Protein AF-A0AA40ZRH5-F1 (afdb_monomer)

pLDDT: mean 86.16, std 16.09, range [43.66, 97.56]

Secondary structure (DSSP, 8-state):
---EEEEE-GGGSTT-EEEEETTEEEEE--TTTTT-EEEE-TTS-EEEEE--EEEEE-SS--TTS--EEEEE--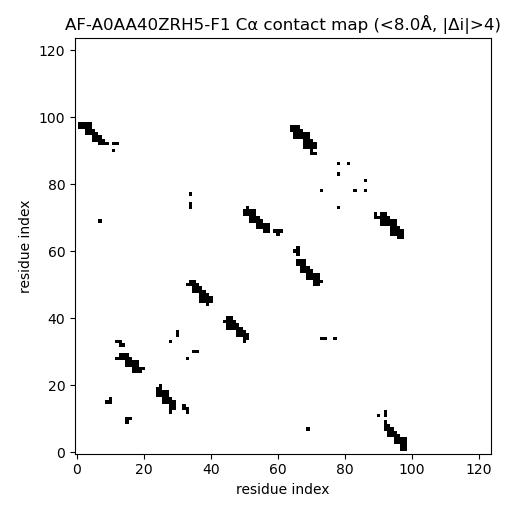-HHHHHHH-HHHHHTPPP-EEEEE-----TT-----PPPP----------

Solvent-accessible surface area (backbone atoms only — not comparable to full-atom values): 7972 Å² total; per-residue (Å²): 137,80,54,72,43,71,60,68,47,66,69,71,42,52,85,30,46,80,45,73,58,96,88,40,84,37,82,46,69,50,46,79,76,50,56,41,49,69,44,60,47,98,83,73,42,84,71,48,75,43,76,45,70,40,78,42,80,48,98,60,73,39,99,85,56,30,42,27,41,28,32,75,39,74,55,73,68,54,50,71,70,66,38,67,74,59,60,73,67,55,61,75,35,31,44,28,22,70,53,80,79,80,61,94,78,64,77,76,76,71,78,74,78,80,80,75,80,75,80,88,83,78,87,130

Radius of gyration: 25.71 Å; Cα contacts (8 Å, |Δi|>4): 155; chains: 1; bounding box: 48×40×95 Å

Sequence (124 aa):
MSNLQGSIDLLKLQRTGIATIRGVKCLCIPIRENDIYVSVDENLKAKSAYLGLSIFERREVGKYGDTHNVMQSFSKEFREAAGKDELDRRPYLGNMKPLVVESRNASASVSAPEAVAEEDDMPF

Nearest PDB structures (foldseek):
  5yyl-assembly1_A-2  TM=2.090E-01  e=6.640E+00  Apis mellifera

Organism: NCBI:txid2725562

Foldseek 3Di:
DFDKDKDFAPVLQPPWDWDQDPNDTDIDHDCLSQVWDFDADPVRDTDDTDWAKDKAADPDQDPVQFGIWIFTDHDPVSCVPPDDVVRVPRDTGITMHGDDDPDPPPPPPPDDPPPPPPPPPDDD

Mean predicted aligned error: 10.71 Å

Structure (mmCIF, N/CA/C/O backbone):
data_AF-A0AA40ZRH5-F1
#
_entry.id   AF-A0AA40ZRH5-F1
#
loop_
_atom_site.group_PDB
_atom_site.id
_atom_site.type_symbol
_atom_site.label_atom_id
_atom_site.label_alt_id
_atom_site.label_comp_id
_atom_site.label_asym_id
_atom_site.label_entity_id
_atom_site.label_seq_id
_atom_site.pdbx_PDB_ins_code
_atom_site.Cartn_x
_atom_site.Cartn_y
_atom_site.Cartn_z
_atom_site.occupancy
_atom_site.B_iso_or_equiv
_atom_site.auth_seq_id
_atom_site.auth_comp_id
_atom_site.auth_asym_id
_atom_site.auth_atom_id
_atom_site.pdbx_PDB_model_num
ATOM 1 N N . MET A 1 1 ? 20.229 13.914 -9.220 1.00 56.28 1 MET A N 1
ATOM 2 C CA . MET A 1 1 ? 19.2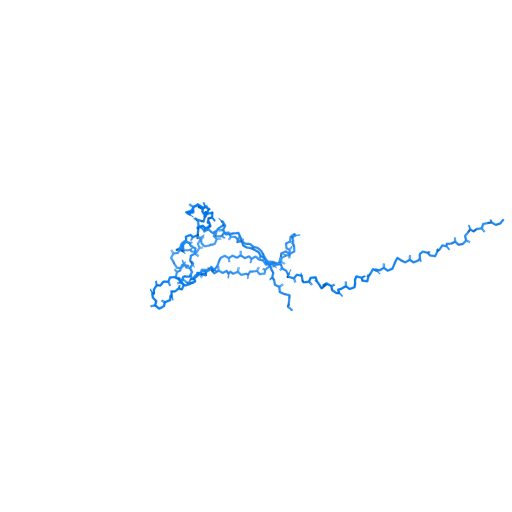70 12.961 -8.618 1.00 56.28 1 MET A CA 1
ATOM 3 C C . MET A 1 1 ? 17.952 13.093 -9.352 1.00 56.28 1 MET A C 1
ATOM 5 O O . MET A 1 1 ? 17.427 14.196 -9.413 1.00 56.28 1 MET A O 1
ATOM 9 N N . SER A 1 2 ? 17.460 12.017 -9.961 1.00 81.81 2 SER A N 1
ATOM 10 C CA . SER A 1 2 ? 16.128 11.980 -10.573 1.00 81.81 2 SER A CA 1
ATOM 11 C C . SER A 1 2 ? 15.078 11.693 -9.502 1.00 81.81 2 SER A C 1
ATOM 13 O O . SER A 1 2 ? 15.251 10.757 -8.722 1.00 81.81 2 SER A O 1
ATOM 15 N N . ASN A 1 3 ? 13.984 12.455 -9.486 1.00 92.25 3 ASN A N 1
ATOM 16 C CA . ASN A 1 3 ? 12.811 12.116 -8.678 1.00 92.25 3 ASN A CA 1
ATOM 17 C C . ASN A 1 3 ? 12.253 10.751 -9.115 1.00 92.25 3 ASN A C 1
ATOM 19 O O . ASN A 1 3 ? 12.452 10.348 -10.260 1.00 92.25 3 ASN A O 1
ATOM 23 N N . LEU A 1 4 ? 11.560 10.043 -8.224 1.00 94.12 4 LEU A N 1
ATOM 24 C CA . LEU A 1 4 ? 10.919 8.759 -8.520 1.00 94.12 4 LEU A CA 1
ATOM 25 C C . LEU A 1 4 ? 9.396 8.905 -8.492 1.00 94.12 4 LEU A C 1
ATOM 27 O O . LEU A 1 4 ? 8.854 9.721 -7.750 1.00 94.12 4 LEU A O 1
ATOM 31 N N . GLN A 1 5 ? 8.712 8.087 -9.282 1.00 94.25 5 GLN A N 1
ATOM 32 C CA . GLN A 1 5 ? 7.260 7.963 -9.301 1.00 94.25 5 GLN A CA 1
ATOM 33 C C . GLN A 1 5 ? 6.855 6.493 -9.376 1.00 94.25 5 GLN A C 1
ATOM 35 O O . GLN A 1 5 ? 7.571 5.666 -9.945 1.00 94.25 5 GLN A O 1
ATOM 40 N N . GLY A 1 6 ? 5.675 6.178 -8.859 1.00 94.12 6 GLY A N 1
ATOM 41 C CA . GLY A 1 6 ? 5.104 4.844 -8.951 1.00 94.12 6 GLY A CA 1
ATOM 42 C C . GLY A 1 6 ? 3.800 4.736 -8.180 1.00 94.12 6 GLY A C 1
ATOM 43 O O . GLY A 1 6 ? 3.229 5.730 -7.735 1.00 94.12 6 GLY A O 1
ATOM 44 N N . SER A 1 7 ? 3.318 3.508 -8.058 1.00 94.69 7 SER A N 1
ATOM 45 C CA . SER A 1 7 ? 2.085 3.180 -7.349 1.00 94.69 7 SER A CA 1
ATOM 46 C C . SER A 1 7 ? 2.275 1.885 -6.571 1.00 94.69 7 SER A C 1
ATOM 48 O O . SER A 1 7 ? 3.160 1.084 -6.884 1.00 94.69 7 SER A O 1
ATOM 50 N N . ILE A 1 8 ? 1.450 1.698 -5.546 1.00 96.75 8 ILE A N 1
ATOM 51 C CA . ILE A 1 8 ? 1.392 0.464 -4.769 1.00 96.75 8 ILE A CA 1
ATOM 52 C C . ILE A 1 8 ? 0.025 -0.190 -4.944 1.00 96.75 8 ILE A C 1
ATOM 54 O O . ILE A 1 8 ? -1.000 0.487 -5.025 1.00 96.75 8 ILE A O 1
ATOM 58 N N . ASP A 1 9 ? 0.017 -1.513 -4.982 1.00 97.38 9 ASP A N 1
ATOM 59 C CA . ASP A 1 9 ? -1.18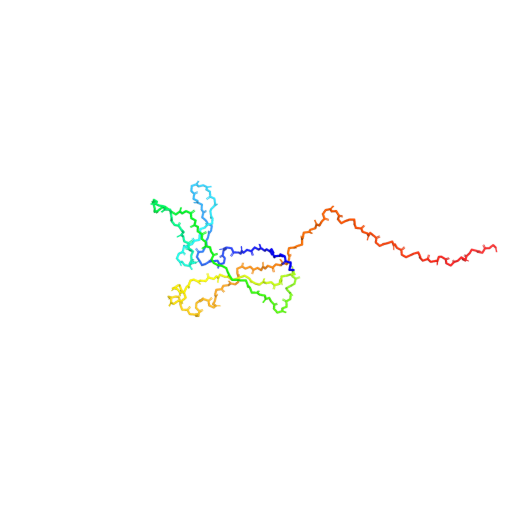2 -2.334 -5.006 1.00 97.38 9 ASP A CA 1
ATOM 60 C C . ASP A 1 9 ? -1.651 -2.591 -3.571 1.00 97.38 9 ASP A C 1
ATOM 62 O O . ASP A 1 9 ? -1.095 -3.414 -2.839 1.00 97.38 9 ASP A O 1
ATOM 66 N N . LEU A 1 10 ? -2.685 -1.858 -3.163 1.00 96.88 10 LEU A N 1
ATOM 67 C CA . LEU A 1 10 ? -3.228 -1.936 -1.811 1.00 96.88 10 LEU A CA 1
ATOM 68 C C . LEU A 1 10 ? -3.969 -3.254 -1.540 1.00 96.88 10 LEU A C 1
ATOM 70 O O . LEU A 1 10 ? -4.126 -3.616 -0.377 1.00 96.88 10 LEU A O 1
ATOM 74 N N . LEU A 1 11 ? -4.391 -4.001 -2.568 1.00 96.75 11 LEU A N 1
ATOM 75 C CA . LEU A 1 11 ? -5.039 -5.306 -2.386 1.00 96.75 11 LEU A CA 1
ATOM 76 C C . LEU A 1 11 ? -4.041 -6.409 -2.004 1.00 96.75 11 LEU A C 1
ATOM 78 O O . LEU A 1 11 ? -4.455 -7.467 -1.539 1.00 96.75 11 LEU A O 1
ATOM 82 N N . LYS A 1 12 ? -2.732 -6.160 -2.145 1.00 96.62 12 LYS A N 1
ATOM 83 C CA . LYS A 1 12 ? -1.672 -7.060 -1.659 1.00 96.62 12 LYS A CA 1
ATOM 84 C C . LYS A 1 12 ? -1.406 -6.953 -0.158 1.00 96.62 12 LYS A C 1
ATOM 86 O O . LYS A 1 12 ? -0.694 -7.794 0.392 1.00 96.62 12 LYS A O 1
ATOM 91 N N . LEU A 1 13 ? -1.944 -5.926 0.496 1.00 96.00 13 LEU A N 1
ATOM 92 C CA . LEU A 1 13 ? -1.913 -5.805 1.949 1.00 96.00 13 LEU A CA 1
ATOM 93 C C . LEU A 1 13 ? -2.771 -6.909 2.581 1.00 96.00 13 LEU A C 1
ATOM 95 O O . LEU A 1 13 ? -3.740 -7.394 1.991 1.00 96.00 13 LEU A O 1
ATOM 99 N N . GLN A 1 14 ? -2.407 -7.342 3.785 1.00 94.56 14 GLN A N 1
ATOM 100 C CA . GLN A 1 14 ? -3.065 -8.477 4.413 1.00 94.56 14 GLN A CA 1
ATOM 101 C C . GLN A 1 14 ? -4.531 -8.189 4.707 1.00 94.56 14 GLN A C 1
ATOM 103 O O . GLN A 1 14 ? -4.872 -7.203 5.361 1.00 94.56 14 GLN A O 1
ATOM 108 N N . ARG A 1 15 ? -5.385 -9.124 4.270 1.00 94.56 15 ARG A N 1
ATOM 109 C CA . ARG A 1 15 ? -6.835 -9.114 4.513 1.00 94.56 15 ARG A CA 1
ATOM 110 C C . ARG A 1 15 ? -7.521 -7.828 4.034 1.00 94.56 15 ARG A C 1
ATOM 112 O O . ARG A 1 15 ? -8.580 -7.470 4.544 1.00 94.56 15 ARG A O 1
ATOM 119 N N . THR A 1 16 ? -6.936 -7.153 3.048 1.00 96.69 16 THR A N 1
ATOM 120 C CA . THR A 1 16 ? -7.556 -6.000 2.402 1.00 96.69 16 THR A CA 1
ATOM 121 C C . THR A 1 16 ? -8.639 -6.449 1.431 1.00 96.69 16 THR A C 1
ATOM 123 O O . THR A 1 16 ? -8.499 -7.454 0.736 1.00 96.69 16 THR A O 1
ATOM 126 N N . GLY A 1 17 ? -9.721 -5.679 1.352 1.00 96.62 17 GLY A N 1
ATOM 127 C CA . GLY A 1 17 ? -10.795 -5.929 0.400 1.00 96.62 17 GLY A CA 1
ATOM 128 C C . GLY A 1 17 ? -11.572 -4.672 0.037 1.00 96.62 17 GLY A C 1
ATOM 129 O O . GLY A 1 17 ? -11.387 -3.604 0.622 1.00 96.62 17 GLY A O 1
ATOM 130 N N . ILE A 1 18 ? -12.464 -4.817 -0.940 1.00 97.31 18 ILE A N 1
ATOM 131 C CA . ILE A 1 18 ? -13.440 -3.791 -1.302 1.00 97.31 18 ILE A CA 1
ATOM 132 C C . ILE A 1 18 ? -14.742 -4.093 -0.560 1.00 97.31 18 ILE A C 1
ATOM 134 O O . ILE A 1 18 ? -15.267 -5.200 -0.659 1.00 97.31 18 ILE A O 1
ATOM 138 N N . ALA A 1 19 ? -15.287 -3.106 0.143 1.00 95.56 19 ALA A N 1
ATOM 139 C CA . ALA A 1 19 ? -16.597 -3.196 0.783 1.00 95.56 19 ALA A CA 1
ATOM 140 C C . ALA A 1 19 ? -17.481 -2.027 0.350 1.00 95.56 19 ALA A C 1
ATOM 142 O O . ALA A 1 19 ? -16.987 -0.984 -0.065 1.00 95.56 19 ALA A O 1
ATOM 143 N N . THR A 1 20 ? -18.800 -2.182 0.456 1.00 96.94 20 THR A N 1
ATOM 144 C CA . THR A 1 20 ? -19.735 -1.068 0.246 1.00 96.94 20 THR A CA 1
ATOM 145 C C . THR A 1 20 ? -20.255 -0.601 1.599 1.00 96.94 20 THR A C 1
ATOM 147 O O . THR A 1 20 ? -20.999 -1.325 2.256 1.00 96.94 20 THR A O 1
ATOM 150 N N . ILE A 1 21 ? -19.866 0.600 2.026 1.00 94.50 21 ILE A N 1
ATOM 151 C CA . ILE A 1 21 ? -20.262 1.189 3.309 1.00 94.50 21 ILE A CA 1
ATOM 152 C C . ILE A 1 21 ? -21.186 2.363 3.012 1.00 94.50 21 ILE A C 1
ATOM 154 O O . ILE A 1 21 ? -20.785 3.327 2.367 1.00 94.50 21 ILE A O 1
ATOM 158 N N . ARG A 1 22 ? -22.445 2.275 3.464 1.00 95.31 22 ARG A N 1
ATOM 159 C CA . ARG A 1 22 ? -23.472 3.312 3.231 1.00 95.31 22 ARG A CA 1
ATOM 160 C C . ARG A 1 22 ? -23.598 3.705 1.745 1.00 95.31 22 ARG A C 1
ATOM 162 O O . ARG A 1 22 ? -23.687 4.879 1.411 1.00 95.31 22 ARG A O 1
ATOM 169 N N . GLY A 1 23 ? -23.568 2.708 0.855 1.00 96.12 23 GLY A N 1
ATOM 170 C CA . GLY A 1 23 ? -23.689 2.898 -0.597 1.00 96.12 23 GLY A CA 1
ATOM 171 C C . GLY A 1 23 ? -22.406 3.340 -1.311 1.00 96.12 23 GLY A C 1
ATOM 172 O O . GLY A 1 23 ? -22.400 3.433 -2.534 1.00 96.12 23 GLY A O 1
ATOM 173 N N . VAL A 1 24 ? -21.309 3.565 -0.584 1.00 97.56 24 VAL A N 1
ATOM 174 C CA . VAL A 1 24 ? -20.024 3.984 -1.157 1.00 97.56 24 VAL A CA 1
ATOM 175 C C . VAL A 1 24 ? -19.062 2.802 -1.190 1.00 97.56 24 VAL A C 1
ATOM 177 O O . VAL A 1 24 ? -18.892 2.111 -0.186 1.00 97.56 24 VAL A O 1
ATOM 180 N N . LYS A 1 25 ? -18.418 2.562 -2.340 1.00 96.62 25 LYS A N 1
ATOM 181 C CA . LYS A 1 25 ? -17.341 1.569 -2.450 1.00 96.62 25 LYS A CA 1
ATOM 182 C C . LYS A 1 25 ? -16.097 2.088 -1.732 1.00 96.62 25 LYS A C 1
ATOM 184 O O . LYS A 1 25 ? -15.536 3.111 -2.111 1.00 96.62 25 LYS A O 1
ATOM 189 N N . CYS A 1 26 ? -15.667 1.357 -0.719 1.00 96.44 26 CYS A N 1
ATOM 190 C CA . CYS A 1 26 ? -14.518 1.658 0.115 1.00 96.44 26 CYS A CA 1
ATOM 191 C C . CYS A 1 26 ? -13.455 0.576 -0.045 1.00 96.44 26 CYS A C 1
ATOM 193 O O . CYS A 1 26 ? -13.763 -0.604 -0.222 1.00 96.44 26 CYS A O 1
ATOM 195 N N . LEU A 1 27 ? -12.201 0.989 0.087 1.00 96.38 27 LEU A N 1
ATOM 196 C CA . LEU A 1 27 ? -11.102 0.083 0.363 1.00 96.38 27 LEU A CA 1
ATOM 197 C C . LEU A 1 27 ? -11.000 -0.099 1.880 1.00 96.38 27 LEU A C 1
ATOM 199 O O . LEU A 1 27 ? -10.881 0.881 2.616 1.00 96.38 27 LEU A O 1
ATOM 203 N N . CYS A 1 28 ? -11.054 -1.341 2.345 1.00 96.25 28 CYS A N 1
ATOM 204 C CA . CYS A 1 28 ? -10.973 -1.682 3.758 1.00 96.25 28 CYS A CA 1
ATOM 205 C C . CYS A 1 28 ? -9.644 -2.380 4.027 1.00 96.25 28 CYS A C 1
ATOM 207 O O . CYS A 1 28 ? -9.449 -3.509 3.583 1.00 96.25 28 CYS A O 1
ATOM 209 N N . ILE A 1 29 ? -8.752 -1.704 4.753 1.00 97.25 29 ILE A N 1
ATOM 210 C CA . ILE A 1 29 ? -7.440 -2.228 5.143 1.00 97.25 29 ILE A CA 1
ATOM 211 C C . ILE A 1 29 ? -7.438 -2.412 6.665 1.00 97.25 29 ILE A C 1
ATOM 213 O O . ILE A 1 29 ? -7.578 -1.422 7.390 1.00 97.25 29 ILE A O 1
ATOM 217 N N . PRO A 1 30 ? -7.301 -3.647 7.172 1.00 96.62 30 PRO A N 1
ATOM 218 C CA . PRO A 1 30 ? -7.191 -3.889 8.604 1.00 96.62 30 PRO A CA 1
ATOM 219 C C . PRO A 1 30 ? -5.930 -3.241 9.188 1.00 96.62 30 PRO A C 1
ATOM 221 O O . PRO A 1 30 ? -4.836 -3.385 8.639 1.00 96.62 30 PRO A O 1
ATOM 224 N N . ILE A 1 31 ? -6.099 -2.507 10.291 1.00 96.19 31 ILE A N 1
ATOM 225 C CA . ILE A 1 31 ? -5.039 -1.674 10.880 1.00 96.19 31 ILE A CA 1
ATOM 226 C C . ILE A 1 31 ? -3.927 -2.534 11.486 1.00 96.19 31 ILE A C 1
ATOM 228 O O . ILE A 1 31 ? -2.756 -2.294 11.208 1.00 96.19 31 ILE A O 1
ATOM 232 N N . ARG A 1 32 ? -4.276 -3.538 12.302 1.00 94.56 32 ARG A N 1
ATOM 233 C CA . ARG A 1 32 ? -3.290 -4.323 13.063 1.00 94.56 32 ARG A CA 1
ATOM 234 C C . ARG A 1 32 ? -2.465 -5.226 12.156 1.00 94.56 32 ARG A C 1
ATOM 236 O O . ARG A 1 32 ? -1.255 -5.270 12.280 1.00 94.56 32 ARG A O 1
ATOM 243 N N . GLU A 1 33 ? -3.112 -5.900 11.218 1.00 94.25 33 GLU A N 1
ATOM 244 C CA . GLU A 1 33 ? -2.525 -6.886 10.305 1.00 94.25 33 GLU A CA 1
ATOM 245 C C . GLU A 1 33 ? -1.549 -6.268 9.291 1.00 94.25 33 GLU A C 1
ATOM 247 O O . GLU A 1 33 ? -0.731 -6.968 8.683 1.00 94.25 33 GLU A O 1
ATOM 252 N N . ASN A 1 34 ? -1.648 -4.950 9.110 1.00 95.81 34 ASN A N 1
ATOM 253 C CA . ASN A 1 34 ? -0.813 -4.160 8.216 1.00 95.81 34 ASN A CA 1
ATOM 254 C C . ASN A 1 34 ? 0.003 -3.099 8.958 1.00 95.81 34 ASN A C 1
ATOM 256 O O . ASN A 1 34 ? 0.502 -2.183 8.310 1.00 95.81 34 ASN A O 1
ATOM 260 N N . ASP A 1 35 ? 0.125 -3.198 10.286 1.00 96.44 35 ASP A N 1
ATOM 261 C CA . ASP A 1 35 ? 0.945 -2.289 11.095 1.00 96.44 35 ASP A CA 1
ATOM 262 C C . ASP A 1 35 ? 0.725 -0.804 10.741 1.00 96.44 35 ASP A C 1
ATOM 264 O O . ASP A 1 35 ? 1.652 -0.008 10.589 1.00 96.44 35 ASP A O 1
ATOM 268 N N . ILE A 1 36 ? -0.541 -0.436 10.518 1.00 97.06 36 ILE A N 1
ATOM 269 C CA . ILE A 1 36 ? -0.898 0.928 10.144 1.00 97.06 36 ILE A CA 1
ATOM 270 C C . ILE A 1 36 ? -0.794 1.791 11.393 1.00 97.06 36 ILE A C 1
ATOM 272 O O . ILE A 1 36 ? -1.541 1.613 12.359 1.00 97.06 36 ILE A O 1
ATOM 276 N N . TYR A 1 37 ? 0.100 2.772 11.349 1.00 95.88 37 TYR A N 1
ATOM 277 C CA . TYR A 1 37 ? 0.243 3.726 12.434 1.00 95.88 37 TYR A CA 1
ATOM 278 C C . TYR A 1 37 ? -0.901 4.738 12.384 1.00 95.88 37 TYR A C 1
ATOM 280 O O . TYR A 1 37 ? -1.000 5.522 11.439 1.00 95.88 37 TYR A O 1
ATOM 288 N N . VAL A 1 38 ? -1.762 4.729 13.401 1.00 95.69 38 VAL A N 1
ATOM 289 C CA . VAL A 1 38 ? -2.862 5.689 13.544 1.00 95.69 38 VAL A CA 1
ATOM 290 C C . VAL A 1 38 ? -2.466 6.751 14.561 1.00 95.69 38 VAL A C 1
ATOM 292 O O . VAL A 1 38 ? -2.258 6.444 15.733 1.00 95.69 38 VAL A O 1
ATOM 295 N N . SER A 1 39 ? -2.387 8.006 14.120 1.00 94.94 39 SER A N 1
ATOM 296 C CA . SER A 1 39 ? -2.231 9.141 15.027 1.00 94.94 39 SER A CA 1
ATOM 297 C C . SER A 1 39 ? -3.595 9.578 15.560 1.00 94.94 39 SER A C 1
ATOM 299 O O . SER A 1 39 ? -4.603 9.531 14.844 1.00 94.94 39 SER A O 1
ATOM 301 N N . VAL A 1 40 ? -3.628 10.009 16.818 1.00 94.19 40 VAL A N 1
ATOM 302 C CA . VAL A 1 40 ? -4.832 10.519 17.481 1.00 94.19 40 VAL A CA 1
ATOM 303 C C . VAL A 1 40 ? -4.669 11.994 17.832 1.00 94.19 40 VAL A C 1
ATOM 305 O O . VAL A 1 40 ? -3.552 12.469 18.039 1.00 94.19 40 VAL A O 1
ATOM 308 N N . ASP A 1 41 ? -5.777 12.728 17.848 1.00 93.56 41 ASP A N 1
ATOM 309 C CA . ASP A 1 41 ? -5.822 14.110 18.321 1.00 93.56 41 ASP A CA 1
ATOM 310 C C . ASP A 1 41 ? -6.005 14.202 19.849 1.00 93.56 41 ASP A C 1
ATOM 312 O O . ASP A 1 41 ? -6.075 13.196 20.559 1.00 93.56 41 ASP A O 1
ATOM 316 N N . GLU A 1 42 ? -6.104 15.432 20.358 1.00 91.50 42 GLU A N 1
ATOM 317 C CA . GLU A 1 42 ? -6.317 15.736 21.783 1.00 91.50 42 GLU A CA 1
ATOM 318 C C . GLU A 1 42 ? -7.633 15.156 22.337 1.00 91.50 42 GLU A C 1
ATOM 320 O O . GLU A 1 42 ? -7.771 14.978 23.544 1.00 91.50 42 GLU A O 1
ATOM 325 N N . ASN A 1 43 ? -8.585 14.810 21.464 1.00 92.44 43 ASN A N 1
ATOM 326 C CA . ASN A 1 43 ? -9.880 14.233 21.818 1.00 92.44 43 ASN A CA 1
ATOM 327 C C . ASN A 1 43 ? -9.921 12.707 21.627 1.00 92.44 43 ASN A C 1
ATOM 329 O O . ASN A 1 43 ? -11.010 12.130 21.569 1.00 92.44 43 ASN A O 1
ATOM 333 N N . LEU A 1 44 ? -8.759 12.051 21.500 1.00 86.44 44 LEU A N 1
ATOM 334 C CA . LEU A 1 44 ? -8.619 10.610 21.254 1.00 86.44 44 LEU A CA 1
ATOM 335 C C . LEU A 1 44 ? -9.303 10.132 19.960 1.00 86.44 44 LEU A C 1
ATOM 337 O O . LEU A 1 44 ? -9.634 8.951 19.822 1.00 86.44 44 LEU A O 1
ATOM 341 N N . LYS A 1 45 ? -9.513 11.026 18.988 1.00 92.12 45 LYS A N 1
ATOM 342 C CA . LYS A 1 45 ? -10.054 10.668 17.673 1.00 92.12 45 LYS A CA 1
ATOM 343 C C . LYS A 1 45 ? -8.922 10.424 16.689 1.00 92.12 45 LYS A C 1
ATOM 345 O O . LYS A 1 45 ? -7.917 11.129 16.692 1.00 92.12 45 LYS A O 1
ATOM 350 N N . ALA A 1 46 ? -9.104 9.433 15.816 1.00 91.94 46 ALA A N 1
ATOM 351 C CA . ALA A 1 46 ? -8.159 9.158 14.740 1.00 91.94 46 ALA A CA 1
ATOM 352 C C . ALA A 1 46 ? -8.024 10.387 13.826 1.00 91.94 46 ALA A C 1
ATOM 354 O O . ALA A 1 46 ? -9.008 10.851 13.250 1.00 91.94 46 ALA A O 1
ATOM 355 N N . LYS A 1 47 ? -6.797 10.896 13.702 1.00 94.88 47 LYS A N 1
ATOM 356 C CA . LYS A 1 47 ? -6.453 12.088 12.919 1.00 94.88 47 LYS A CA 1
ATOM 357 C C . LYS A 1 47 ? -5.797 11.725 11.591 1.00 94.88 47 LYS A C 1
ATOM 359 O O . LYS A 1 47 ? -6.120 12.315 10.564 1.00 94.88 47 LYS A O 1
ATOM 364 N N . SER A 1 48 ? -4.877 10.765 11.600 1.00 95.00 48 SER A N 1
ATOM 365 C CA . SER A 1 48 ? -4.224 10.269 10.386 1.00 95.00 48 SER A CA 1
ATOM 366 C C . SER A 1 48 ? -3.820 8.806 10.525 1.00 95.00 48 SER A C 1
ATOM 368 O O . SER A 1 48 ? -3.713 8.286 11.632 1.00 95.00 48 SER A O 1
ATOM 370 N N . ALA A 1 49 ? -3.612 8.146 9.388 1.00 96.38 49 ALA A N 1
ATOM 371 C CA . ALA A 1 49 ? -3.164 6.764 9.304 1.00 96.38 49 ALA A CA 1
ATOM 372 C C . ALA A 1 49 ? -2.012 6.669 8.296 1.00 96.38 49 ALA A C 1
ATOM 374 O O . ALA A 1 49 ? -2.108 7.229 7.203 1.00 96.38 49 ALA A O 1
ATOM 375 N N . TYR A 1 50 ? -0.938 5.972 8.657 1.00 96.88 50 TYR A N 1
ATOM 376 C CA . TYR A 1 50 ? 0.270 5.850 7.845 1.00 96.88 50 TYR A CA 1
ATOM 377 C C . TYR A 1 50 ? 0.592 4.385 7.576 1.00 96.88 50 TYR A C 1
ATOM 379 O O . TYR A 1 50 ? 0.633 3.569 8.494 1.00 96.88 50 TYR A O 1
ATOM 387 N N . LEU A 1 51 ? 0.860 4.078 6.308 1.00 96.94 51 LEU A N 1
ATOM 388 C CA . LEU A 1 51 ? 1.418 2.804 5.878 1.00 96.94 51 LEU A CA 1
ATOM 389 C C . LEU A 1 51 ? 2.926 2.976 5.684 1.00 96.94 51 LEU A C 1
ATOM 391 O O . LEU A 1 51 ? 3.358 3.792 4.867 1.00 96.94 51 LEU A O 1
ATOM 395 N N . GLY A 1 52 ? 3.720 2.209 6.426 1.00 96.50 52 GLY A N 1
ATOM 396 C CA . GLY A 1 52 ? 5.167 2.184 6.261 1.00 96.50 52 GLY A CA 1
ATOM 397 C C . GLY A 1 52 ? 5.571 1.538 4.934 1.00 96.50 52 GLY A C 1
ATOM 398 O O . GLY A 1 52 ? 5.064 0.476 4.573 1.00 96.50 52 GLY A O 1
ATOM 399 N N . LEU A 1 53 ? 6.506 2.159 4.210 1.00 97.19 53 LEU A N 1
ATOM 400 C CA . LEU A 1 53 ? 7.068 1.624 2.969 1.00 97.19 53 LEU A CA 1
ATOM 401 C C . LEU A 1 53 ? 8.600 1.594 3.028 1.00 97.19 53 LEU A C 1
ATOM 403 O O . LEU A 1 53 ? 9.236 2.489 3.585 1.00 97.19 53 LEU A O 1
ATOM 407 N N . SER A 1 54 ? 9.190 0.577 2.409 1.00 96.12 54 SER A N 1
ATOM 408 C CA . SER A 1 54 ? 10.618 0.484 2.110 1.00 96.12 54 SER A CA 1
ATOM 409 C C . SER A 1 54 ? 10.813 0.414 0.602 1.00 96.12 54 SER A C 1
ATOM 411 O O . SER A 1 54 ? 10.128 -0.342 -0.088 1.00 96.12 54 SER A O 1
ATOM 413 N N . ILE A 1 55 ? 11.747 1.215 0.097 1.00 96.69 55 ILE A N 1
ATOM 414 C CA . ILE A 1 55 ? 12.053 1.325 -1.328 1.00 96.69 55 ILE A CA 1
ATOM 415 C C . ILE A 1 55 ? 13.466 0.785 -1.534 1.00 96.69 55 ILE A C 1
ATOM 417 O O . ILE A 1 55 ? 14.408 1.265 -0.909 1.00 96.69 55 ILE A O 1
ATOM 421 N N . PHE A 1 56 ? 13.600 -0.220 -2.393 1.00 95.25 56 PHE A N 1
ATOM 422 C CA . PHE A 1 56 ? 14.859 -0.912 -2.654 1.00 95.25 56 PHE A CA 1
ATOM 423 C C . PHE A 1 56 ? 15.267 -0.724 -4.105 1.00 95.25 56 PHE A C 1
ATOM 425 O O . PHE A 1 56 ? 14.498 -1.064 -5.004 1.00 95.25 56 PHE A O 1
ATOM 432 N N . GLU A 1 57 ? 16.474 -0.219 -4.334 1.00 95.62 57 GLU A N 1
ATOM 433 C CA . GLU A 1 57 ? 17.057 -0.148 -5.671 1.00 95.62 57 GLU A CA 1
ATOM 434 C C . GLU A 1 57 ? 17.235 -1.557 -6.254 1.00 95.62 57 GLU A C 1
ATOM 436 O O . GLU A 1 57 ? 17.606 -2.513 -5.565 1.00 95.62 57 GLU A O 1
ATOM 441 N N . ARG A 1 58 ? 16.915 -1.698 -7.538 1.00 94.31 58 ARG A N 1
ATOM 442 C CA . ARG A 1 58 ? 17.094 -2.940 -8.282 1.00 94.31 58 ARG A CA 1
ATOM 443 C C . ARG A 1 58 ? 18.514 -3.032 -8.817 1.00 94.31 58 ARG A C 1
ATOM 445 O O . ARG A 1 58 ? 19.085 -2.044 -9.257 1.00 94.31 58 ARG A O 1
ATOM 452 N N . ARG A 1 59 ? 19.037 -4.258 -8.881 1.00 93.44 59 ARG A N 1
ATOM 453 C CA . ARG A 1 59 ? 20.302 -4.541 -9.580 1.00 93.44 59 ARG A CA 1
ATOM 454 C C . ARG A 1 59 ? 20.192 -4.312 -11.086 1.00 93.44 59 ARG A C 1
ATOM 456 O O . ARG A 1 59 ? 21.147 -3.870 -11.708 1.00 93.44 59 ARG A O 1
ATOM 463 N N . GLU A 1 60 ? 19.027 -4.618 -11.649 1.00 93.94 60 GLU A N 1
ATOM 464 C CA . GLU A 1 60 ? 18.740 -4.483 -13.073 1.00 93.94 60 GLU A CA 1
ATOM 465 C C . GLU A 1 60 ? 17.454 -3.685 -13.271 1.00 93.94 60 GLU A C 1
ATOM 467 O O . GLU A 1 60 ? 16.470 -3.855 -12.541 1.00 93.94 60 GLU A O 1
ATOM 472 N N . VAL A 1 61 ? 17.458 -2.814 -14.279 1.00 93.25 61 VAL A N 1
ATOM 473 C CA . VAL A 1 61 ? 16.282 -2.023 -14.637 1.00 93.25 61 VAL A CA 1
ATOM 474 C C . VAL A 1 61 ? 15.200 -2.957 -15.174 1.00 93.25 61 VAL A C 1
ATOM 476 O O . VAL A 1 61 ? 15.439 -3.785 -16.050 1.00 93.25 61 VAL A O 1
ATOM 479 N N . GLY A 1 62 ? 13.988 -2.829 -14.637 1.00 89.94 62 GLY A N 1
ATOM 480 C CA . GLY A 1 62 ? 12.848 -3.622 -15.075 1.00 89.94 62 GLY A CA 1
ATOM 481 C C . GLY A 1 62 ? 12.456 -3.329 -16.521 1.00 89.94 62 GLY A C 1
ATOM 482 O O . GLY A 1 62 ? 12.693 -2.240 -17.036 1.00 89.94 62 GLY A 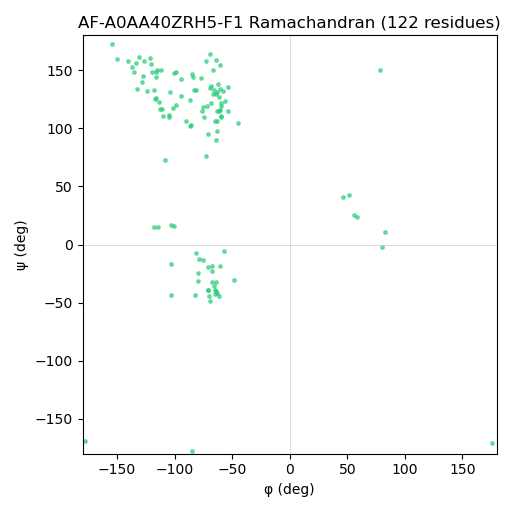O 1
ATOM 483 N N . LYS A 1 63 ? 11.739 -4.272 -17.141 1.00 87.94 63 LYS A N 1
ATOM 484 C CA . LYS A 1 63 ? 11.215 -4.154 -18.515 1.00 87.94 63 LYS A CA 1
ATOM 485 C C . LYS A 1 63 ? 10.482 -2.832 -18.800 1.00 87.94 63 LYS A C 1
ATOM 487 O O . LYS A 1 63 ? 10.489 -2.368 -19.933 1.00 87.94 63 LYS A O 1
ATOM 492 N N . TYR A 1 64 ? 9.849 -2.235 -17.789 1.00 88.88 64 TYR A N 1
ATOM 493 C CA . TYR A 1 64 ? 9.074 -0.994 -17.907 1.00 88.88 64 TYR A CA 1
ATOM 494 C C . TYR A 1 64 ? 9.809 0.251 -17.375 1.00 88.88 64 TYR A C 1
ATOM 496 O O . TYR A 1 64 ? 9.180 1.281 -17.123 1.00 88.88 64 TYR A O 1
ATOM 504 N N . GLY A 1 65 ? 11.132 0.167 -17.199 1.00 91.44 65 GLY A N 1
ATOM 505 C CA . GLY A 1 65 ? 11.966 1.254 -16.676 1.00 91.44 65 GLY A CA 1
ATOM 506 C C . GLY A 1 65 ? 11.978 1.358 -15.148 1.00 91.44 65 GLY A C 1
ATOM 507 O O . GLY A 1 65 ? 12.456 2.352 -14.606 1.00 91.44 65 GLY A O 1
ATOM 508 N N . ASP A 1 66 ? 11.442 0.357 -14.445 1.00 94.50 66 ASP A N 1
ATOM 509 C CA . ASP A 1 66 ? 11.411 0.322 -12.984 1.00 94.50 66 ASP A CA 1
ATOM 510 C C . ASP A 1 66 ? 12.818 0.154 -12.415 1.00 94.50 66 ASP A C 1
ATOM 512 O O . ASP A 1 66 ? 13.490 -0.848 -12.675 1.00 94.50 66 ASP A O 1
ATOM 516 N N . THR A 1 67 ? 13.242 1.106 -11.595 1.00 96.12 67 THR A N 1
ATOM 517 C CA . THR A 1 67 ? 14.560 1.098 -10.952 1.00 96.12 67 THR A CA 1
ATOM 518 C C . THR A 1 67 ? 14.488 0.688 -9.489 1.00 96.12 67 THR A C 1
ATOM 520 O O . THR A 1 67 ? 15.506 0.313 -8.921 1.00 96.12 67 THR A O 1
ATOM 523 N N . HIS A 1 68 ? 13.302 0.717 -8.870 1.00 96.94 68 HIS A N 1
ATOM 524 C CA . HIS A 1 68 ? 13.130 0.352 -7.466 1.00 96.94 68 HIS A CA 1
ATOM 525 C C . HIS A 1 68 ? 11.918 -0.557 -7.250 1.00 96.94 68 HIS A C 1
ATOM 527 O O . HIS A 1 68 ? 10.902 -0.430 -7.931 1.00 96.94 68 HIS A O 1
ATOM 533 N N . ASN A 1 69 ? 12.010 -1.432 -6.250 1.00 95.94 69 ASN A N 1
ATOM 534 C CA . ASN A 1 69 ? 10.895 -2.199 -5.705 1.00 95.94 69 ASN A CA 1
ATOM 535 C C . ASN A 1 69 ? 10.365 -1.536 -4.428 1.00 95.94 69 ASN A C 1
ATOM 537 O O . ASN A 1 69 ? 11.138 -0.978 -3.652 1.00 95.94 69 ASN A O 1
ATOM 541 N N . VAL A 1 70 ? 9.065 -1.664 -4.172 1.00 97.31 70 VAL A N 1
ATOM 542 C CA . VAL A 1 70 ? 8.404 -1.143 -2.970 1.00 97.31 70 VAL A CA 1
ATOM 543 C C . VAL A 1 70 ? 7.847 -2.301 -2.151 1.00 97.31 70 VAL A C 1
ATOM 545 O O . VAL A 1 70 ? 7.072 -3.113 -2.658 1.00 97.31 70 VAL A O 1
ATOM 548 N N . MET A 1 71 ? 8.216 -2.362 -0.876 1.00 96.12 71 MET A N 1
ATOM 549 C CA . MET A 1 71 ? 7.677 -3.303 0.109 1.00 96.12 71 MET A CA 1
ATOM 550 C C . MET A 1 71 ? 7.057 -2.544 1.276 1.00 96.12 71 MET A C 1
ATOM 552 O O . MET A 1 71 ? 7.372 -1.377 1.505 1.00 96.12 71 MET A O 1
ATOM 556 N N . GLN A 1 72 ? 6.201 -3.219 2.034 1.00 96.31 72 GLN A N 1
ATOM 557 C CA . GLN A 1 72 ? 5.741 -2.707 3.316 1.00 96.31 72 GLN 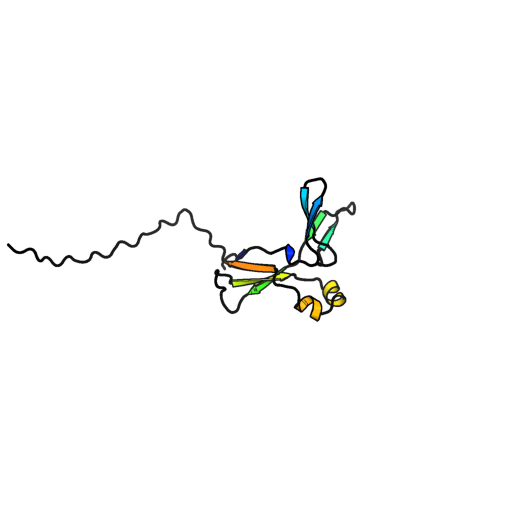A CA 1
ATOM 558 C C . GLN A 1 72 ? 6.895 -2.690 4.320 1.00 96.31 72 GLN A C 1
ATOM 560 O O . GLN A 1 72 ? 7.665 -3.650 4.406 1.00 96.31 72 GLN A O 1
ATOM 565 N N . SER A 1 73 ? 7.009 -1.607 5.081 1.00 95.25 73 SER A N 1
ATOM 566 C CA . SER A 1 73 ? 7.868 -1.558 6.257 1.00 95.25 73 SER A CA 1
ATOM 567 C C . SER A 1 73 ? 7.025 -1.746 7.511 1.00 95.25 73 SER A C 1
ATOM 569 O O . SER A 1 73 ? 5.858 -1.365 7.554 1.00 95.25 73 SER A O 1
ATOM 571 N N . PHE A 1 74 ? 7.631 -2.370 8.514 1.00 95.19 74 PHE A N 1
ATOM 572 C CA . PHE A 1 74 ? 6.980 -2.703 9.774 1.00 95.19 74 PHE A CA 1
ATOM 573 C C . PHE A 1 74 ? 7.723 -2.029 10.934 1.00 95.19 74 PHE A C 1
ATOM 575 O O . PHE A 1 74 ? 8.914 -1.718 10.826 1.00 95.19 74 PHE A O 1
ATOM 582 N N . SER A 1 75 ? 7.037 -1.803 12.040 1.00 94.50 75 SER A N 1
ATOM 583 C CA . SER A 1 75 ? 7.556 -1.357 13.324 1.00 94.50 75 SER A CA 1
ATOM 584 C C . SER A 1 75 ? 8.397 -2.460 13.964 1.00 94.50 75 SER A C 1
ATOM 586 O O . SER A 1 75 ? 8.391 -3.615 13.528 1.00 94.50 75 SER A O 1
ATOM 588 N N . LYS A 1 76 ? 9.200 -2.117 14.971 1.00 92.69 76 LYS A N 1
ATOM 589 C CA . LYS A 1 76 ? 10.037 -3.116 15.649 1.00 92.69 76 LYS A CA 1
ATOM 590 C C . LYS A 1 76 ? 9.154 -4.132 16.377 1.00 92.69 76 LYS A C 1
ATOM 592 O O . LYS A 1 76 ? 9.368 -5.334 16.260 1.00 92.69 76 LYS A O 1
ATOM 597 N N . GLU A 1 77 ? 8.122 -3.627 17.033 1.00 91.94 77 GLU A N 1
ATOM 598 C CA . GLU A 1 77 ? 7.150 -4.367 17.824 1.00 91.94 77 GLU A CA 1
ATOM 599 C C . GLU A 1 77 ? 6.386 -5.368 16.949 1.00 91.94 77 GLU A C 1
ATOM 601 O O . GLU A 1 77 ? 6.247 -6.537 17.311 1.00 91.94 77 GLU A O 1
ATOM 606 N N . PHE A 1 78 ? 5.954 -4.949 15.753 1.00 93.69 78 PHE A N 1
ATOM 607 C CA . PHE A 1 78 ? 5.287 -5.848 14.813 1.00 93.69 78 PHE A CA 1
ATOM 608 C C . PHE A 1 78 ? 6.215 -6.965 14.324 1.00 93.69 78 PHE A C 1
ATOM 610 O O . PHE A 1 78 ? 5.795 -8.117 14.217 1.00 93.69 78 PHE A O 1
ATOM 617 N N . ARG A 1 79 ? 7.496 -6.654 14.066 1.00 91.50 79 ARG A N 1
ATOM 618 C CA . ARG A 1 79 ? 8.484 -7.663 13.651 1.00 91.50 79 ARG A CA 1
ATOM 619 C C . ARG A 1 79 ? 8.744 -8.718 14.716 1.00 91.50 79 ARG A C 1
ATOM 621 O O . ARG A 1 79 ? 8.870 -9.894 14.381 1.00 91.50 79 ARG A O 1
ATOM 628 N N . GLU A 1 80 ? 8.819 -8.303 15.973 1.00 91.56 80 GLU A N 1
ATOM 629 C CA . GLU A 1 80 ? 9.017 -9.206 17.108 1.00 91.56 80 GLU A CA 1
ATOM 630 C C . GLU A 1 80 ? 7.800 -10.118 17.331 1.00 91.56 80 GLU A C 1
ATOM 632 O O . GLU A 1 80 ? 7.971 -11.275 17.707 1.00 91.56 80 GLU A O 1
ATOM 637 N N . ALA A 1 81 ? 6.588 -9.635 17.034 1.00 91.25 81 ALA A N 1
ATOM 638 C CA . ALA A 1 81 ? 5.350 -10.393 17.203 1.00 91.25 81 ALA A CA 1
ATOM 639 C C . ALA A 1 81 ? 5.028 -11.361 16.045 1.00 91.25 81 ALA A C 1
ATOM 641 O O . ALA A 1 81 ? 4.598 -12.484 16.300 1.00 91.25 81 ALA A O 1
ATOM 642 N N . ALA A 1 82 ? 5.201 -10.943 14.784 1.00 86.00 82 ALA A N 1
ATOM 643 C CA . ALA A 1 82 ? 4.819 -11.739 13.606 1.00 86.00 82 ALA A CA 1
ATOM 644 C C . ALA A 1 82 ? 5.845 -12.834 13.245 1.00 86.00 82 ALA A C 1
ATOM 646 O O . ALA A 1 82 ? 5.510 -13.842 12.626 1.00 86.00 82 ALA A O 1
ATOM 647 N N . GLY A 1 83 ? 7.108 -12.652 13.646 1.00 84.00 83 GLY A N 1
ATOM 648 C CA . GLY A 1 83 ? 8.204 -13.545 13.277 1.00 84.00 83 GLY A CA 1
ATOM 649 C C . GLY A 1 83 ? 8.723 -13.300 11.855 1.00 84.00 83 GLY A C 1
ATOM 650 O O . GLY A 1 83 ? 8.013 -12.857 10.952 1.00 84.00 83 GLY A O 1
ATOM 651 N N . LYS A 1 84 ? 10.013 -13.580 11.646 1.00 82.81 84 LYS A N 1
ATOM 652 C CA . LYS A 1 84 ? 10.733 -13.199 10.421 1.00 82.81 84 LYS A CA 1
ATOM 653 C C . LYS A 1 84 ? 10.178 -13.866 9.155 1.00 82.81 84 LYS A C 1
ATOM 655 O O . LYS A 1 84 ? 9.990 -13.192 8.147 1.00 82.81 84 LYS A O 1
ATOM 660 N N . ASP A 1 85 ? 9.844 -15.153 9.231 1.00 84.56 85 ASP A N 1
ATOM 661 C CA . ASP A 1 85 ? 9.377 -15.930 8.076 1.00 84.56 85 ASP A CA 1
ATOM 662 C C . ASP A 1 85 ? 8.043 -15.428 7.506 1.00 84.56 85 ASP A C 1
ATOM 664 O O . ASP A 1 85 ? 7.803 -15.534 6.303 1.00 84.56 85 ASP A O 1
ATOM 668 N N . GLU A 1 86 ? 7.152 -14.888 8.345 1.00 85.94 86 GLU A N 1
ATOM 669 C CA . GLU A 1 86 ? 5.884 -14.328 7.869 1.00 85.94 86 GLU A CA 1
ATOM 670 C C . GLU A 1 86 ? 6.114 -13.019 7.107 1.00 85.94 86 GLU A C 1
ATOM 672 O O . GLU A 1 86 ? 5.486 -12.768 6.075 1.00 85.94 86 GLU A O 1
ATOM 677 N N . LEU A 1 87 ? 7.039 -12.196 7.600 1.00 87.44 87 LEU A N 1
ATOM 678 C CA . LEU A 1 87 ? 7.373 -10.913 6.997 1.00 87.44 87 LEU A CA 1
ATOM 679 C C . LEU A 1 87 ? 8.113 -11.072 5.674 1.00 87.44 87 LEU A C 1
ATOM 681 O O . LEU A 1 87 ? 7.810 -10.353 4.725 1.00 87.44 87 LEU A O 1
ATOM 685 N N . ASP A 1 88 ? 9.016 -12.046 5.586 1.00 86.06 88 ASP A N 1
ATOM 686 C CA . ASP A 1 88 ? 9.772 -12.328 4.364 1.00 86.06 88 ASP A CA 1
ATOM 687 C C . ASP A 1 88 ? 8.864 -12.862 3.237 1.00 86.06 88 ASP A C 1
ATOM 689 O O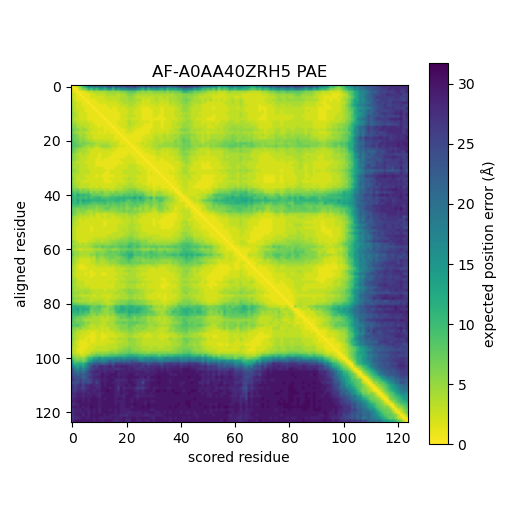 . ASP A 1 88 ? 9.174 -12.714 2.055 1.00 86.06 88 ASP A O 1
ATOM 693 N N . ARG A 1 89 ? 7.698 -13.430 3.579 1.00 88.94 89 ARG A N 1
ATOM 694 C CA . ARG A 1 89 ? 6.668 -13.851 2.611 1.00 88.94 89 ARG A CA 1
ATOM 695 C C . ARG A 1 89 ? 5.768 -12.709 2.139 1.00 88.94 89 ARG A C 1
ATOM 697 O O . ARG A 1 89 ? 4.939 -12.929 1.251 1.00 88.94 89 ARG A O 1
ATOM 704 N N . ARG A 1 90 ? 5.872 -11.510 2.724 1.00 90.62 90 ARG A N 1
ATOM 705 C CA . ARG A 1 90 ? 5.041 -10.370 2.315 1.00 90.62 90 ARG A CA 1
ATOM 706 C C 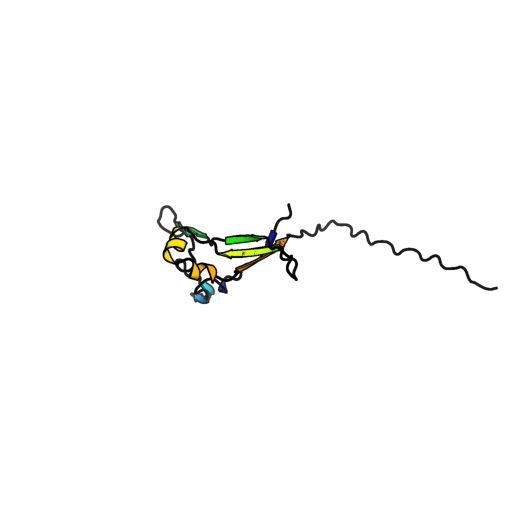. ARG A 1 90 ? 5.399 -9.968 0.879 1.00 90.62 90 ARG A C 1
ATOM 708 O O . ARG A 1 90 ? 6.578 -9.843 0.546 1.00 90.62 90 ARG A O 1
ATOM 715 N N . PRO A 1 91 ? 4.398 -9.762 0.010 1.00 93.19 91 PRO A N 1
ATOM 716 C CA . PRO A 1 91 ? 4.653 -9.475 -1.3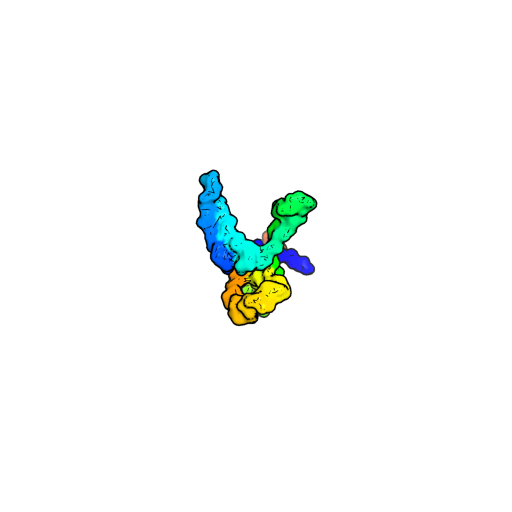92 1.00 93.19 91 PRO A CA 1
ATOM 717 C C . PRO A 1 91 ? 5.210 -8.062 -1.591 1.00 93.19 91 PRO A C 1
ATOM 719 O O . PRO A 1 91 ? 4.945 -7.141 -0.815 1.00 93.19 91 PRO A O 1
ATOM 722 N N . TYR A 1 92 ? 5.895 -7.861 -2.716 1.00 95.19 92 TYR A N 1
ATOM 723 C CA . TYR A 1 92 ? 6.155 -6.519 -3.231 1.00 95.19 92 TYR A CA 1
ATOM 724 C C . TYR A 1 92 ? 4.838 -5.809 -3.554 1.00 95.19 92 TYR A C 1
ATOM 726 O O . TYR A 1 92 ? 4.004 -6.317 -4.319 1.00 95.19 92 TYR A O 1
ATOM 734 N N . LEU A 1 93 ? 4.678 -4.608 -3.001 1.00 96.94 93 LEU A N 1
ATOM 735 C CA . LEU A 1 93 ? 3.488 -3.784 -3.178 1.00 96.94 93 LEU A CA 1
ATOM 736 C C . LEU A 1 93 ? 3.501 -3.060 -4.521 1.00 96.94 93 LEU A C 1
ATOM 738 O O . LEU A 1 93 ? 2.450 -2.859 -5.116 1.00 96.94 93 LEU A O 1
ATOM 742 N N . GLY A 1 94 ? 4.672 -2.706 -5.038 1.00 95.81 94 GLY A N 1
ATOM 743 C CA . GLY A 1 94 ? 4.774 -1.982 -6.298 1.00 95.81 94 GLY A CA 1
ATOM 744 C C . GLY A 1 94 ? 6.212 -1.741 -6.717 1.00 95.81 94 GLY A C 1
ATOM 745 O O . GLY A 1 94 ? 7.141 -2.295 -6.132 1.00 95.81 94 GLY A O 1
ATOM 746 N N . ASN A 1 95 ? 6.377 -0.894 -7.726 1.00 96.31 95 ASN A N 1
ATOM 747 C CA . ASN A 1 95 ? 7.674 -0.481 -8.244 1.00 96.31 95 ASN A CA 1
ATOM 748 C C . ASN A 1 95 ? 7.700 1.037 -8.434 1.00 96.31 95 ASN A C 1
ATOM 750 O O . ASN A 1 95 ? 6.650 1.663 -8.609 1.00 96.31 95 ASN A O 1
ATOM 754 N N . MET A 1 96 ? 8.904 1.609 -8.421 1.00 96.31 96 MET A N 1
ATOM 755 C CA . MET A 1 96 ? 9.132 3.006 -8.778 1.00 96.31 96 MET A CA 1
ATOM 756 C C . MET A 1 96 ? 10.079 3.102 -9.973 1.00 96.31 96 MET A C 1
ATOM 758 O O . MET A 1 96 ? 11.009 2.305 -10.126 1.00 96.31 96 MET A O 1
ATOM 762 N N . LYS A 1 97 ? 9.875 4.142 -10.775 1.00 95.06 97 LYS A N 1
ATOM 763 C CA . LYS A 1 97 ? 10.723 4.524 -11.905 1.00 95.06 97 LYS A CA 1
ATOM 764 C C . LYS A 1 97 ? 11.059 6.013 -11.840 1.00 95.06 97 LYS A C 1
ATOM 766 O O . LYS A 1 97 ? 10.345 6.756 -11.162 1.00 95.06 97 LYS A O 1
ATOM 771 N N . PRO A 1 98 ? 12.103 6.483 -12.541 1.00 94.50 98 PRO A N 1
ATOM 772 C CA . PRO A 1 98 ? 12.382 7.907 -12.640 1.00 94.50 98 PRO A CA 1
ATOM 773 C C . PRO A 1 98 ? 11.158 8.697 -13.126 1.00 94.50 98 PRO A C 1
ATOM 775 O O . PRO A 1 98 ? 10.446 8.304 -14.054 1.00 94.50 98 PRO A O 1
ATOM 778 N N . LEU A 1 99 ? 10.900 9.820 -12.468 1.00 92.75 99 LEU A N 1
ATOM 779 C CA . LEU A 1 99 ? 9.927 10.807 -12.895 1.00 92.75 99 LEU A CA 1
ATOM 780 C C . LEU A 1 99 ? 10.516 11.562 -14.085 1.00 92.75 99 LEU A C 1
ATOM 782 O O . LEU A 1 99 ? 11.454 12.345 -13.935 1.00 92.75 99 LEU A O 1
ATOM 786 N N . VAL A 1 100 ? 9.946 11.324 -15.261 1.00 86.75 100 VAL A N 1
ATOM 787 C CA . VAL A 1 100 ? 10.238 12.102 -16.462 1.00 86.75 100 VAL A CA 1
ATOM 788 C C . VAL A 1 100 ? 9.242 13.251 -16.497 1.00 86.75 100 VAL A C 1
ATOM 790 O O . VAL A 1 100 ? 8.054 13.043 -16.735 1.00 86.75 100 VAL A O 1
ATOM 793 N N . VAL A 1 101 ? 9.718 14.459 -16.205 1.00 81.31 101 VAL A N 1
ATOM 794 C CA . VAL A 1 101 ? 8.944 15.676 -16.445 1.00 81.31 101 VAL A CA 1
ATOM 795 C C . VAL A 1 101 ? 9.218 16.072 -17.887 1.00 81.31 101 VAL A C 1
ATOM 797 O O . VAL A 1 101 ? 10.293 16.581 -18.195 1.00 81.31 101 VAL A O 1
ATOM 800 N N . GLU A 1 102 ? 8.274 15.797 -18.783 1.00 71.25 102 GLU A N 1
ATOM 801 C CA . GLU A 1 102 ? 8.356 16.312 -20.145 1.00 71.25 102 GLU A CA 1
ATOM 802 C C . GLU A 1 102 ? 8.244 17.837 -20.084 1.00 71.25 102 GLU A C 1
ATOM 804 O O . GLU A 1 102 ? 7.185 18.405 -19.802 1.00 71.25 102 GLU A O 1
ATOM 809 N N . SER A 1 103 ? 9.367 18.521 -20.300 1.00 63.34 103 SER A N 1
ATOM 810 C CA . SER A 1 103 ? 9.368 19.963 -20.498 1.00 63.34 103 SER A CA 1
ATOM 811 C C . SER A 1 103 ? 8.502 20.278 -21.714 1.00 63.34 103 SER A C 1
ATOM 813 O O . SER A 1 103 ? 8.918 20.044 -22.845 1.00 63.34 103 SER A O 1
ATOM 815 N N . ARG A 1 104 ? 7.333 20.893 -21.500 1.00 56.72 104 ARG A N 1
ATOM 816 C CA . ARG A 1 104 ? 6.473 21.441 -22.572 1.00 56.72 104 ARG A CA 1
ATOM 817 C C . ARG A 1 104 ? 7.163 22.485 -23.472 1.00 56.72 104 ARG A C 1
ATOM 819 O O . ARG A 1 104 ? 6.571 22.895 -24.459 1.00 56.72 104 ARG A O 1
ATOM 826 N N . ASN A 1 105 ? 8.400 22.878 -23.155 1.00 52.78 105 ASN A N 1
ATOM 827 C CA . ASN A 1 105 ? 9.230 23.800 -23.934 1.00 52.78 105 ASN A CA 1
ATOM 828 C C . ASN A 1 105 ? 10.496 23.149 -24.521 1.00 52.78 105 ASN A C 1
ATOM 830 O O . ASN A 1 105 ? 11.406 23.862 -24.942 1.00 52.78 105 ASN A O 1
ATOM 834 N N . ALA A 1 106 ? 10.595 21.818 -24.560 1.00 47.78 106 ALA A N 1
ATOM 835 C CA . ALA A 1 106 ? 11.596 21.187 -25.407 1.00 47.78 106 ALA A CA 1
ATOM 836 C C . ALA A 1 106 ? 11.151 21.371 -26.862 1.00 47.78 106 ALA A C 1
ATOM 838 O O . ALA A 1 106 ? 10.329 20.612 -27.370 1.00 47.78 106 ALA A O 1
ATOM 839 N N . SER A 1 107 ? 11.672 22.413 -27.516 1.00 46.47 107 SER A N 1
ATOM 840 C CA . SER A 1 107 ? 11.828 22.418 -28.967 1.00 46.47 107 SER A CA 1
ATOM 841 C C . SER A 1 107 ? 12.410 21.059 -29.339 1.00 46.47 107 SER A C 1
ATOM 843 O O . SER A 1 107 ? 13.566 20.769 -29.026 1.00 46.47 107 SER A O 1
ATOM 845 N N . ALA A 1 108 ? 11.579 20.181 -29.897 1.00 49.84 108 ALA A N 1
ATOM 846 C CA . ALA A 1 108 ? 12.061 18.987 -30.547 1.00 49.84 108 ALA A CA 1
ATOM 847 C C . ALA A 1 108 ? 12.901 19.500 -31.713 1.00 49.84 108 ALA A C 1
ATOM 849 O O . ALA A 1 108 ? 12.360 19.900 -32.742 1.00 49.84 108 ALA A O 1
ATOM 850 N N . SER A 1 109 ? 14.220 19.570 -31.536 1.00 53.38 109 SER A N 1
ATOM 851 C CA . SER A 1 109 ? 15.129 19.710 -32.660 1.00 53.38 109 SER A CA 1
ATOM 852 C C . SER A 1 109 ? 14.971 18.432 -33.471 1.00 53.38 109 SER A C 1
ATOM 854 O O . SER A 1 109 ? 15.599 17.412 -33.186 1.00 53.38 109 SER A O 1
ATOM 856 N N . VAL A 1 110 ? 14.039 18.468 -34.419 1.00 47.84 110 VAL A N 1
ATOM 857 C CA . VAL A 1 110 ? 13.944 17.503 -35.501 1.00 47.84 110 VAL A CA 1
ATOM 858 C C . VAL A 1 110 ? 15.320 17.506 -36.154 1.00 47.84 110 VAL A C 1
ATOM 860 O O . VAL A 1 110 ? 15.772 18.541 -36.643 1.00 47.84 110 VAL A O 1
ATOM 863 N N . SER A 1 111 ? 16.025 16.380 -36.072 1.00 56.41 111 SER A N 1
ATOM 864 C CA . SER A 1 111 ? 17.262 16.199 -36.822 1.00 56.41 111 SER A CA 1
ATOM 865 C C . SER A 1 111 ? 16.903 16.342 -38.300 1.00 56.41 111 SER A C 1
ATOM 867 O O . SER A 1 111 ? 16.015 15.640 -38.789 1.00 56.41 111 SER A O 1
ATOM 869 N N . ALA A 1 112 ? 17.500 17.330 -38.967 1.00 43.66 112 ALA A N 1
ATOM 870 C CA . ALA A 1 112 ? 17.297 17.534 -40.392 1.00 43.66 112 ALA A CA 1
ATOM 871 C C . ALA A 1 112 ? 17.769 16.270 -41.131 1.00 43.66 112 ALA A C 1
ATOM 873 O O . ALA A 1 112 ? 18.848 15.771 -40.802 1.00 43.66 112 ALA A O 1
ATOM 874 N N . PRO A 1 113 ? 16.992 15.734 -42.087 1.00 50.28 113 PRO A N 1
ATOM 875 C CA . PRO A 1 113 ? 17.464 14.623 -42.899 1.00 50.28 113 PRO A CA 1
ATOM 876 C C . PRO A 1 113 ? 18.750 15.047 -43.615 1.00 50.28 113 PRO A C 1
ATOM 878 O O . PRO A 1 113 ? 18.821 16.147 -44.169 1.00 50.28 113 PRO A O 1
ATOM 881 N N . GLU A 1 114 ? 19.772 14.194 -43.562 1.00 51.19 114 GLU A N 1
ATOM 882 C CA . GLU A 1 114 ? 20.995 14.382 -44.337 1.00 51.19 114 GLU A CA 1
ATOM 883 C C . GLU A 1 114 ? 20.613 14.497 -45.814 1.00 51.19 114 GLU A C 1
ATOM 885 O O . GLU A 1 114 ? 19.927 13.632 -46.364 1.00 51.19 114 GLU A O 1
ATOM 890 N N . ALA A 1 115 ? 21.018 15.603 -46.441 1.00 49.03 115 ALA A N 1
ATOM 891 C CA . ALA A 1 115 ? 20.902 15.767 -47.876 1.00 49.03 115 ALA A CA 1
ATOM 892 C C . ALA A 1 115 ? 21.774 14.693 -48.531 1.00 49.03 115 ALA A C 1
ATOM 894 O O . ALA A 1 115 ? 23.002 14.774 -48.508 1.00 49.03 115 ALA A O 1
ATOM 895 N N . VAL A 1 116 ? 21.129 13.672 -49.089 1.00 53.03 116 VAL A N 1
ATOM 896 C CA . VAL A 1 116 ? 21.764 12.797 -50.066 1.00 53.03 116 VAL A CA 1
ATOM 897 C C . VAL A 1 116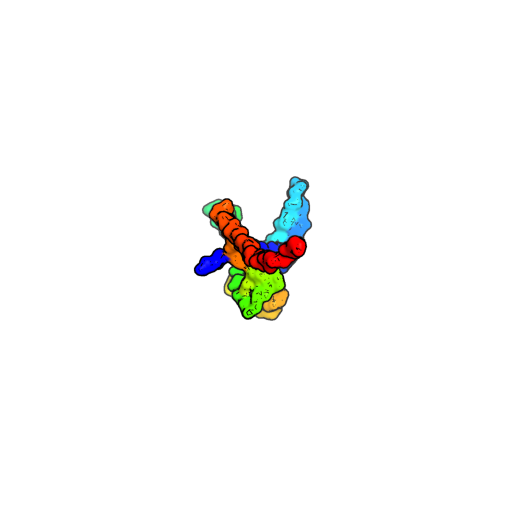 ? 22.091 13.705 -51.245 1.00 53.03 116 VAL A C 1
ATOM 899 O O . VAL A 1 116 ? 21.186 14.300 -51.827 1.00 53.03 116 VAL A O 1
ATOM 902 N N . ALA A 1 117 ? 23.377 13.901 -51.532 1.00 49.88 117 ALA A N 1
ATOM 903 C CA . ALA A 1 117 ? 23.784 14.557 -52.762 1.00 49.88 117 ALA A CA 1
ATOM 904 C C . ALA A 1 117 ? 23.238 13.707 -53.915 1.00 49.88 117 ALA A C 1
ATOM 906 O O . ALA A 1 117 ? 23.655 12.561 -54.080 1.00 49.88 117 ALA A O 1
ATOM 907 N N . GLU A 1 118 ? 22.250 14.232 -54.638 1.00 51.00 118 GLU A N 1
ATOM 908 C CA . GLU A 1 118 ? 21.797 13.637 -55.889 1.00 51.00 118 GLU A CA 1
ATOM 909 C C . GLU A 1 118 ? 22.993 13.650 -56.847 1.00 51.00 118 GLU A C 1
ATOM 911 O O . GLU A 1 118 ? 23.536 14.708 -57.169 1.00 51.00 118 GLU A O 1
ATOM 916 N N . GLU A 1 119 ? 23.458 12.458 -57.226 1.00 53.31 119 GLU A N 1
ATOM 917 C CA . GLU A 1 119 ? 24.384 12.297 -58.340 1.00 53.31 119 GLU A CA 1
ATOM 918 C C . GLU A 1 119 ? 23.675 12.801 -59.602 1.00 53.31 119 GLU A C 1
ATOM 920 O O . GLU A 1 119 ? 22.637 12.284 -60.016 1.00 53.31 119 GLU A O 1
ATOM 925 N N . ASP A 1 120 ? 24.228 13.881 -60.143 1.00 56.72 120 ASP A N 1
ATOM 926 C CA . ASP A 1 120 ? 23.743 14.648 -61.283 1.00 56.72 120 ASP A CA 1
ATOM 927 C C . ASP A 1 120 ? 23.970 13.845 -62.578 1.00 56.72 120 ASP A C 1
ATOM 929 O O . ASP A 1 120 ? 24.918 14.085 -63.321 1.00 56.72 120 ASP A O 1
ATOM 933 N N . ASP A 1 121 ? 23.128 12.837 -62.821 1.00 61.84 121 ASP A N 1
ATOM 934 C CA . ASP A 1 121 ? 23.112 12.054 -64.063 1.00 61.84 121 ASP A CA 1
ATOM 935 C C . ASP A 1 121 ? 21.862 12.410 -64.889 1.00 61.84 121 ASP A C 1
ATOM 937 O O . ASP A 1 121 ? 20.888 11.659 -64.996 1.00 61.84 121 ASP A O 1
ATOM 941 N N . MET A 1 122 ? 21.880 13.607 -65.484 1.00 55.94 122 MET A N 1
ATOM 942 C CA . MET A 1 122 ? 20.933 14.004 -66.531 1.00 55.94 122 MET A CA 1
ATOM 943 C C . MET A 1 122 ? 21.617 13.990 -67.910 1.00 55.94 122 MET A C 1
ATOM 945 O O . MET A 1 122 ? 22.448 14.858 -68.187 1.00 55.94 122 MET A O 1
ATOM 949 N N . PRO A 1 123 ? 21.268 13.043 -68.804 1.00 70.06 123 PRO A N 1
ATOM 950 C CA . PRO A 1 123 ? 21.797 13.006 -70.163 1.00 70.06 123 PRO A CA 1
ATOM 951 C C . PRO A 1 123 ? 21.039 13.975 -71.089 1.00 70.06 123 PRO A C 1
ATOM 953 O O . PRO A 1 123 ? 19.806 13.965 -71.126 1.00 70.06 123 PRO A O 1
ATOM 956 N N . PHE A 1 124 ? 21.784 14.771 -71.864 1.00 63.59 124 PHE A N 1
ATOM 957 C CA . PHE A 1 124 ? 21.311 15.363 -73.123 1.00 63.59 124 PHE A CA 1
ATOM 958 C C . PHE A 1 124 ? 21.584 14.410 -74.289 1.00 63.59 124 PHE A C 1
ATOM 960 O O . PHE A 1 124 ? 22.669 13.782 -74.288 1.00 63.59 124 PHE A O 1
#